Protein AF-A0A1B1UK72-F1 (afdb_monomer)

Foldseek 3Di:
DVVLVVVLVVLLVQLVVLCVCLVVDPDPVSNVVSVVVSVVSVVVSVVSVVVVVVVVVVVPDPDDDDPPPDDPDDDPDPDDDDD

pLDDT: mean 74.56, std 18.23, range [39.25, 92.88]

Organism: NCBI:txid1274631

Nearest PDB structures (foldseek):
  7s5k-assembly1_E  TM=9.891E-01  e=5.921E-01  Myxococcus xanthus
  7s5c-assembly1_F  TM=9.848E-01  e=7.195E-01  Myxococcus xanthus
  5n5f-assembly1_B  TM=9.573E-01  e=2.472E+00  Haliangium ochraceum
  3k6c-assembly1_A  TM=6.667E-01  e=2.034E+00  Nitrosomonas europaea
  8eup-assembly1_h  TM=3.591E-01  e=1.569E+00  Schizosaccharomyces pombe

Mean predicted aligned error: 13.8 Å

Secondary structure (DSSP, 8-state):
-HHHHHHHHHHHHHHHHHHHHHHH--SHHHHHHHHHHHHHHHHHHHHHHHHHHHHHHTTS-----------------------

Radius of gyration: 24.46 Å; Cα contacts (8 Å, |Δi|>4): 38; chains: 1; bounding box: 33×63×61 Å

Solvent-accessible surface area (backbone atoms only — not comparable to full-atom values): 5074 Å² total; per-residue (Å²): 115,71,61,61,55,51,49,44,52,48,40,52,50,53,24,52,51,30,43,52,50,23,73,68,41,87,48,68,69,61,19,53,52,25,45,53,50,23,54,51,34,51,52,52,39,52,49,52,50,50,51,51,53,52,50,59,62,61,76,72,55,99,71,76,93,74,84,86,82,79,80,97,72,86,86,85,74,88,83,83,79,92,131

Structure (mmCIF, N/CA/C/O backbone):
data_AF-A0A1B1UK72-F1
#
_entry.id   AF-A0A1B1UK72-F1
#
loop_
_atom_site.group_PDB
_atom_site.id
_atom_site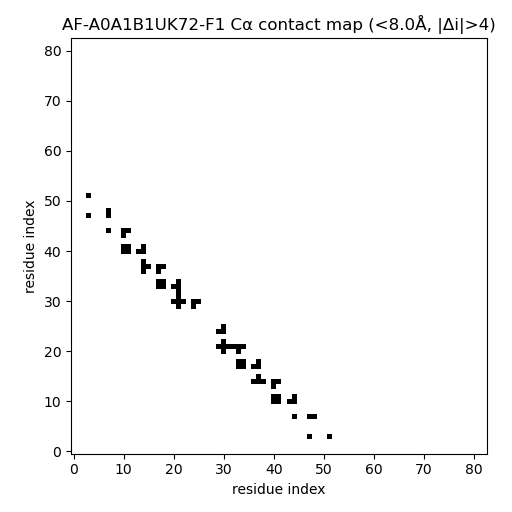.type_symbol
_atom_site.label_atom_id
_atom_site.label_alt_id
_atom_site.label_comp_id
_atom_site.label_asym_id
_atom_site.label_entity_id
_atom_site.label_seq_id
_atom_site.pdbx_PDB_ins_code
_atom_site.Cartn_x
_atom_site.Cartn_y
_atom_site.Cartn_z
_atom_site.occupancy
_atom_site.B_iso_or_equiv
_atom_site.auth_seq_id
_atom_site.auth_comp_id
_atom_site.auth_asym_id
_atom_site.auth_atom_id
_atom_site.pdbx_PDB_model_num
ATOM 1 N N . MET A 1 1 ? 11.423 6.027 -17.190 1.00 57.06 1 MET A N 1
ATOM 2 C CA . MET A 1 1 ? 11.620 4.870 -16.266 1.00 57.06 1 MET A CA 1
ATOM 3 C C . MET A 1 1 ? 11.706 5.295 -14.802 1.00 57.06 1 MET A C 1
ATOM 5 O O . MET A 1 1 ? 11.193 4.573 -13.955 1.00 57.06 1 MET A O 1
ATOM 9 N N . LYS A 1 2 ? 12.297 6.460 -14.479 1.00 66.81 2 LYS A N 1
ATOM 10 C CA . LYS A 1 2 ? 12.270 7.031 -13.114 1.00 66.81 2 LYS A CA 1
ATOM 11 C C . LYS A 1 2 ? 10.844 7.317 -12.619 1.00 66.81 2 LYS A C 1
ATOM 13 O O . LYS A 1 2 ? 10.587 7.278 -11.423 1.00 66.81 2 LYS A O 1
ATOM 18 N N . ASP A 1 3 ? 9.920 7.538 -13.546 1.00 78.62 3 ASP A N 1
ATOM 19 C CA . ASP A 1 3 ? 8.512 7.845 -13.289 1.00 78.62 3 ASP A CA 1
ATOM 20 C C . ASP A 1 3 ? 7.792 6.652 -12.653 1.00 78.62 3 ASP A C 1
ATOM 22 O O . ASP A 1 3 ? 7.178 6.798 -11.602 1.00 78.62 3 ASP A O 1
ATOM 26 N N . LEU A 1 4 ? 7.972 5.443 -13.201 1.00 78.00 4 LEU A N 1
ATOM 27 C CA . LEU A 1 4 ? 7.402 4.209 -12.640 1.00 78.00 4 LEU A CA 1
ATOM 28 C C . LEU A 1 4 ? 7.936 3.918 -11.233 1.00 78.00 4 LEU A C 1
ATOM 30 O O . LEU A 1 4 ? 7.169 3.558 -10.348 1.00 78.00 4 LEU A O 1
ATOM 34 N N . GLN A 1 5 ? 9.230 4.147 -10.992 1.00 80.56 5 GLN A N 1
ATOM 35 C CA . GLN A 1 5 ? 9.809 4.015 -9.650 1.00 80.56 5 GLN A CA 1
ATOM 36 C C . GLN A 1 5 ? 9.275 5.077 -8.677 1.00 80.56 5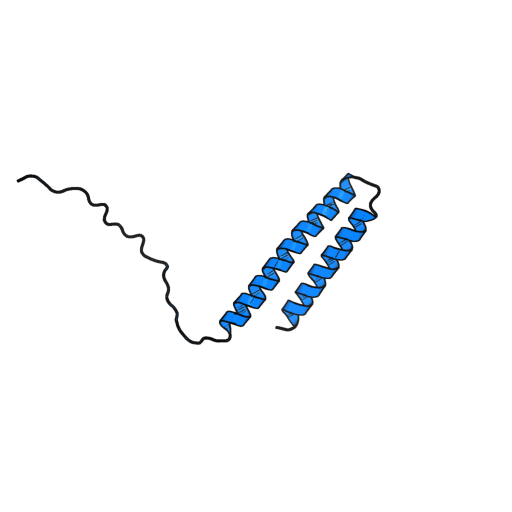 GLN A C 1
ATOM 38 O O . GLN A 1 5 ? 9.066 4.787 -7.500 1.00 80.56 5 GLN A O 1
ATOM 43 N N . LYS A 1 6 ? 9.035 6.306 -9.150 1.00 87.56 6 LYS A N 1
ATOM 44 C CA . LYS A 1 6 ? 8.420 7.376 -8.354 1.00 87.56 6 LYS A CA 1
ATOM 45 C C . LYS A 1 6 ? 6.979 7.024 -7.982 1.00 87.56 6 LYS A C 1
ATOM 47 O O . LYS A 1 6 ? 6.593 7.241 -6.838 1.00 87.56 6 LYS A O 1
ATOM 52 N N . HIS A 1 7 ? 6.212 6.452 -8.909 1.00 83.88 7 HIS A N 1
ATOM 53 C CA . HIS A 1 7 ? 4.858 5.969 -8.637 1.00 83.88 7 HIS A CA 1
ATOM 54 C C . HIS A 1 7 ? 4.859 4.792 -7.661 1.00 83.88 7 HIS A C 1
ATOM 56 O O . HIS A 1 7 ? 4.104 4.824 -6.701 1.00 83.88 7 HIS A O 1
ATOM 62 N N . LEU A 1 8 ? 5.764 3.823 -7.818 1.00 87.00 8 LEU A N 1
ATOM 63 C CA . LEU A 1 8 ? 5.922 2.707 -6.879 1.00 87.00 8 LEU A CA 1
ATOM 64 C C . LEU A 1 8 ? 6.189 3.214 -5.449 1.00 87.00 8 LEU A C 1
ATOM 66 O O . LEU A 1 8 ? 5.539 2.788 -4.499 1.00 87.00 8 LEU A O 1
ATOM 70 N N . LYS A 1 9 ? 7.108 4.177 -5.291 1.00 88.31 9 LYS A N 1
ATOM 71 C CA . LYS A 1 9 ? 7.379 4.793 -3.984 1.00 88.31 9 LYS A CA 1
ATOM 72 C C . LYS A 1 9 ? 6.130 5.434 -3.384 1.00 88.31 9 LYS A C 1
ATOM 74 O O . LYS A 1 9 ? 5.879 5.209 -2.210 1.00 88.31 9 LYS A O 1
ATOM 79 N N . LYS A 1 10 ? 5.340 6.157 -4.187 1.00 90.00 10 LYS A N 1
ATOM 80 C CA . LYS A 1 10 ? 4.059 6.718 -3.735 1.00 90.00 10 LYS A CA 1
ATOM 81 C C . LYS A 1 10 ? 3.088 5.629 -3.279 1.00 90.00 10 LYS A C 1
ATOM 83 O O . LYS A 1 10 ? 2.650 5.692 -2.146 1.00 90.00 10 LYS A O 1
ATOM 88 N N . LEU A 1 11 ? 2.863 4.583 -4.082 1.00 89.06 11 LEU A N 1
ATOM 89 C CA . LEU A 1 11 ? 1.972 3.479 -3.697 1.00 89.06 11 LEU A CA 1
ATOM 90 C C . LEU A 1 11 ? 2.393 2.806 -2.381 1.00 89.06 11 LEU A C 1
ATOM 92 O O . LEU A 1 11 ? 1.543 2.453 -1.570 1.00 89.06 11 LEU A O 1
ATOM 96 N N . ARG A 1 12 ? 3.701 2.627 -2.153 1.00 87.44 12 ARG A N 1
ATOM 97 C CA . ARG A 1 12 ? 4.208 2.069 -0.889 1.00 87.44 12 ARG A CA 1
ATOM 98 C C . ARG A 1 12 ? 4.016 3.022 0.289 1.00 87.44 12 ARG A C 1
ATOM 100 O O . ARG A 1 12 ? 3.723 2.555 1.385 1.00 87.44 12 ARG A O 1
ATOM 107 N N . THR A 1 13 ? 4.192 4.324 0.076 1.00 92.12 13 THR A N 1
ATOM 108 C CA . THR A 1 13 ? 3.905 5.341 1.094 1.00 92.12 13 THR A CA 1
ATOM 109 C C . THR A 1 13 ? 2.418 5.351 1.435 1.00 92.12 13 THR A C 1
ATOM 111 O O . THR A 1 13 ? 2.086 5.214 2.605 1.00 92.12 13 THR A O 1
ATOM 114 N N . ASP A 1 14 ? 1.539 5.374 0.434 1.00 88.62 14 ASP A N 1
ATOM 115 C CA . ASP A 1 14 ? 0.086 5.369 0.626 1.00 88.62 14 ASP A CA 1
ATOM 116 C C . ASP A 1 14 ? -0.378 4.095 1.366 1.00 88.62 14 ASP A C 1
ATOM 118 O O . ASP A 1 14 ? -1.234 4.156 2.248 1.00 88.62 14 ASP A O 1
ATOM 122 N N . ALA A 1 15 ? 0.229 2.935 1.073 1.00 90.19 15 ALA A N 1
ATOM 123 C CA . ALA A 1 15 ? -0.035 1.689 1.799 1.00 90.19 15 ALA A CA 1
ATOM 124 C C . ALA A 1 15 ? 0.411 1.760 3.270 1.00 90.19 15 ALA A C 1
ATOM 126 O O . ALA A 1 15 ? -0.305 1.303 4.160 1.00 90.19 15 ALA A O 1
ATOM 127 N N . ALA A 1 16 ? 1.583 2.342 3.542 1.00 90.25 16 ALA A N 1
ATOM 128 C CA . ALA A 1 16 ? 2.074 2.529 4.905 1.00 90.25 16 ALA A CA 1
ATOM 129 C C . ALA A 1 16 ? 1.199 3.514 5.697 1.00 90.25 16 ALA A C 1
ATOM 131 O O . ALA A 1 16 ? 0.915 3.273 6.868 1.00 90.25 16 ALA A O 1
ATOM 132 N N . GLU A 1 17 ? 0.727 4.582 5.054 1.00 90.75 17 GLU A N 1
ATOM 133 C CA . GLU A 1 17 ? -0.210 5.539 5.645 1.00 90.75 17 GLU A CA 1
ATOM 134 C C . GLU A 1 17 ? -1.561 4.884 5.953 1.00 90.75 17 GLU A C 1
ATOM 136 O O . GLU A 1 17 ? -2.061 5.021 7.068 1.00 90.75 17 GLU A O 1
ATOM 141 N N . CYS A 1 18 ? -2.118 4.095 5.026 1.00 89.56 18 CYS A N 1
ATOM 142 C CA . CYS A 1 18 ? -3.363 3.355 5.261 1.00 89.56 18 CYS A CA 1
ATOM 143 C C . CYS A 1 18 ? -3.239 2.378 6.438 1.00 89.56 18 CYS A C 1
ATOM 145 O O . CYS A 1 18 ? -4.158 2.289 7.252 1.00 89.56 18 CYS A O 1
ATOM 147 N N . LYS A 1 19 ? -2.089 1.708 6.584 1.00 90.19 19 LYS A N 1
ATOM 148 C CA . LYS A 1 19 ? -1.820 0.826 7.726 1.00 90.19 19 LYS A CA 1
ATOM 149 C C . LYS A 1 19 ? -1.757 1.592 9.053 1.00 90.19 19 LYS A C 1
ATOM 151 O O . LYS A 1 19 ? -2.323 1.163 10.053 1.00 90.19 19 LYS A O 1
ATOM 156 N N . LEU A 1 20 ? -1.100 2.752 9.073 1.00 90.81 20 LEU A N 1
ATOM 157 C CA . LEU A 1 20 ? -1.059 3.595 10.271 1.00 90.81 20 LEU A CA 1
ATOM 158 C C . LEU A 1 20 ? -2.460 4.073 10.661 1.00 90.81 20 LEU A C 1
ATOM 160 O O . LEU A 1 20 ? -2.803 4.077 11.841 1.00 90.81 20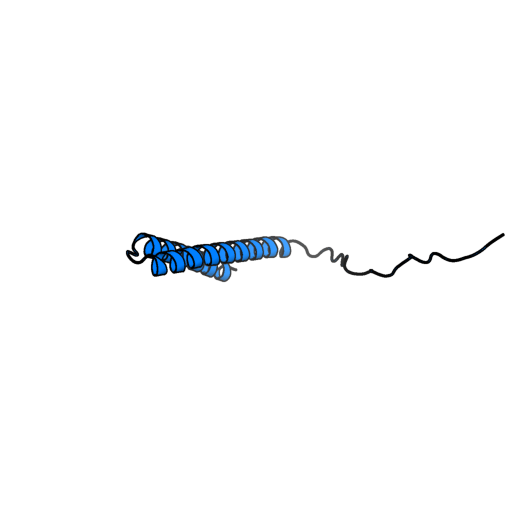 LEU A O 1
ATOM 164 N N . ILE A 1 21 ? -3.290 4.429 9.679 1.00 90.44 21 ILE A N 1
ATOM 165 C CA . ILE A 1 21 ? -4.677 4.825 9.929 1.00 90.44 21 ILE A CA 1
ATOM 166 C C . ILE A 1 21 ? -5.487 3.644 10.473 1.00 90.44 21 ILE A C 1
ATOM 168 O O . ILE A 1 21 ? -6.255 3.847 11.410 1.00 90.44 21 ILE A O 1
ATOM 172 N N . SER A 1 22 ? -5.309 2.418 9.960 1.00 88.62 22 SER A N 1
ATOM 173 C CA . SER A 1 22 ? -5.994 1.246 10.525 1.00 88.62 22 SER A CA 1
ATOM 174 C C . SER A 1 22 ? -5.582 0.979 11.973 1.00 88.62 22 SER A C 1
ATOM 176 O O . SER A 1 22 ? -6.437 0.672 12.799 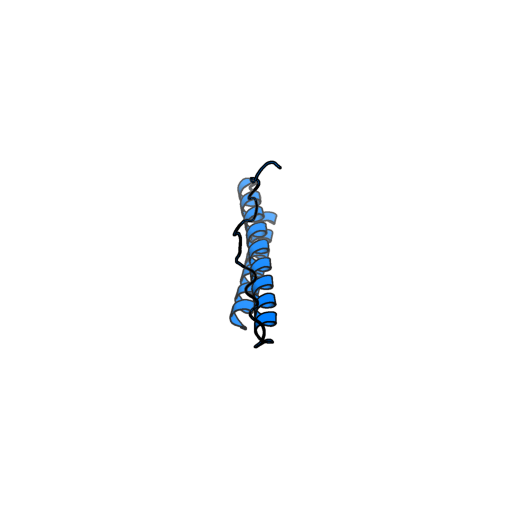1.00 88.62 22 SER A O 1
ATOM 178 N N . ASP A 1 23 ? -4.302 1.145 12.302 1.00 86.25 23 ASP A N 1
ATOM 179 C CA . ASP A 1 23 ? -3.783 0.889 13.650 1.00 86.25 23 ASP A CA 1
ATOM 180 C C . ASP A 1 23 ? -4.246 1.954 14.665 1.00 86.25 23 ASP A C 1
ATOM 182 O O . ASP A 1 23 ? -4.438 1.655 15.843 1.00 86.25 23 ASP A O 1
ATOM 186 N N . LEU A 1 24 ? -4.465 3.193 14.207 1.00 90.12 24 LEU A N 1
ATOM 187 C CA . LEU A 1 24 ? -4.977 4.306 15.016 1.00 90.12 24 LEU A CA 1
ATOM 188 C C . LEU A 1 24 ? -6.514 4.379 15.055 1.00 90.12 24 LEU A C 1
ATOM 190 O O . LEU A 1 24 ? -7.079 5.094 15.888 1.00 90.12 24 LEU A O 1
ATOM 194 N N . ALA A 1 25 ? -7.205 3.672 14.159 1.00 89.12 25 ALA A N 1
ATOM 195 C CA . ALA A 1 25 ? -8.658 3.675 14.093 1.00 89.12 25 ALA A CA 1
ATOM 196 C C . ALA A 1 25 ? -9.260 2.940 15.301 1.00 89.12 25 ALA A C 1
ATOM 198 O O . ALA A 1 25 ? -9.078 1.741 15.4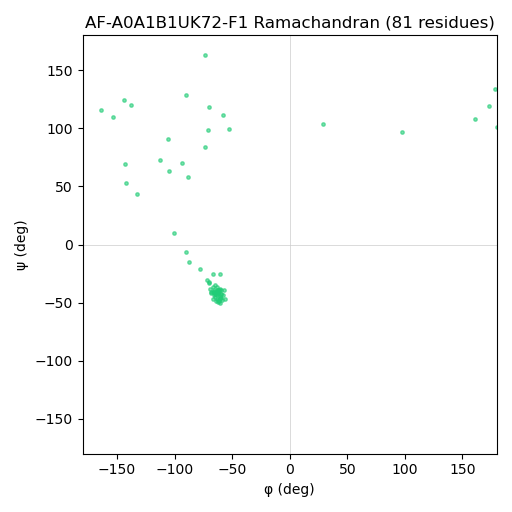95 1.00 89.12 25 ALA A O 1
ATOM 199 N N . THR A 1 26 ? -10.034 3.675 16.099 1.00 86.62 26 THR A N 1
ATOM 200 C CA . THR A 1 26 ? -10.796 3.142 17.243 1.00 86.62 26 THR A CA 1
ATOM 201 C C . THR A 1 26 ? -12.077 2.426 16.807 1.00 86.62 26 THR A C 1
ATOM 203 O O . THR A 1 26 ? -12.619 1.613 17.549 1.00 86.62 26 THR A O 1
ATOM 206 N N . ASP A 1 27 ? -12.557 2.736 15.603 1.00 90.00 27 ASP A N 1
ATOM 207 C CA . ASP A 1 27 ? -13.747 2.155 14.990 1.00 90.00 27 ASP A CA 1
ATOM 208 C C . ASP A 1 27 ? -13.380 0.911 14.165 1.00 90.00 27 ASP A C 1
ATOM 210 O O . ASP A 1 27 ? -12.470 0.947 13.328 1.00 90.00 27 ASP A O 1
ATOM 214 N N . LEU A 1 28 ? -14.089 -0.191 14.418 1.00 86.38 28 LEU A N 1
ATOM 215 C CA . LEU A 1 28 ? -13.793 -1.500 13.839 1.00 86.38 28 LEU A CA 1
ATOM 216 C C . LEU A 1 28 ? -14.012 -1.529 12.318 1.00 86.38 28 LEU A C 1
ATOM 218 O O . LEU A 1 28 ? -13.184 -2.085 11.598 1.00 86.38 28 LEU A O 1
ATOM 222 N N . GLU A 1 29 ? -15.079 -0.892 11.826 1.00 88.88 29 GLU A N 1
ATOM 223 C CA . GLU A 1 29 ? -15.419 -0.873 10.398 1.00 88.88 29 GLU A CA 1
ATOM 224 C C . GLU A 1 29 ? -14.390 -0.063 9.611 1.00 88.88 29 GLU A C 1
ATOM 226 O O . GLU A 1 29 ? -13.920 -0.480 8.547 1.00 88.88 29 GLU A O 1
ATOM 231 N N . LYS A 1 30 ? -13.967 1.080 10.164 1.00 86.00 30 LYS A N 1
ATOM 232 C CA . LYS A 1 30 ? -12.902 1.889 9.557 1.00 86.00 30 LYS A CA 1
ATOM 233 C C . LYS A 1 30 ? -11.583 1.129 9.526 1.00 86.00 30 LYS A C 1
ATOM 235 O O . LYS A 1 30 ? -10.905 1.144 8.499 1.00 86.00 30 LYS A O 1
ATOM 240 N N . ARG A 1 31 ? -11.227 0.437 10.612 1.00 89.88 31 ARG A N 1
ATOM 241 C CA . ARG A 1 31 ? -10.001 -0.366 10.670 1.00 89.88 31 ARG A CA 1
ATOM 242 C C . ARG A 1 31 ? -9.977 -1.443 9.589 1.00 89.88 31 ARG A C 1
ATOM 244 O O . ARG A 1 31 ? -8.976 -1.567 8.887 1.00 89.88 31 ARG A O 1
ATOM 251 N N . GLU A 1 32 ? -11.064 -2.193 9.431 1.00 90.38 32 GLU A N 1
ATOM 252 C CA . GLU A 1 32 ? -11.162 -3.235 8.403 1.00 90.38 32 GLU A CA 1
ATOM 253 C C . GLU A 1 32 ? -11.080 -2.662 6.986 1.00 90.38 32 GLU A C 1
ATOM 255 O O . GLU A 1 32 ? -10.406 -3.231 6.124 1.00 90.38 32 GLU A O 1
ATOM 260 N N . LEU A 1 33 ? -11.705 -1.510 6.738 1.00 91.94 33 LEU A N 1
ATOM 261 C CA . LEU A 1 33 ? -11.645 -0.850 5.437 1.00 91.94 33 LEU A CA 1
ATOM 262 C C . LEU A 1 33 ? -10.213 -0.425 5.075 1.00 91.94 33 LEU A C 1
ATOM 264 O O . LEU A 1 33 ? -9.750 -0.708 3.967 1.00 91.94 33 LEU A O 1
ATOM 268 N N . PHE A 1 34 ? -9.487 0.202 6.004 1.00 90.38 34 PHE A N 1
ATO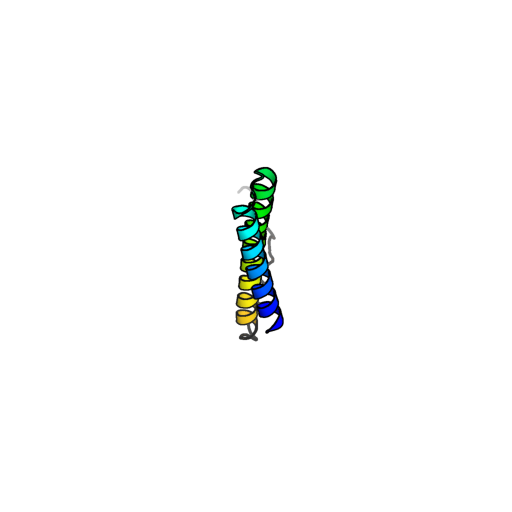M 269 C CA . PHE A 1 34 ? -8.097 0.614 5.775 1.00 90.38 34 PHE A CA 1
ATOM 270 C C . PHE A 1 34 ? -7.123 -0.570 5.703 1.00 90.38 34 PHE A C 1
ATOM 272 O O . PHE A 1 34 ? -6.176 -0.534 4.910 1.00 90.38 34 PHE A O 1
ATOM 279 N N . ALA A 1 35 ? -7.383 -1.653 6.441 1.00 89.69 35 ALA A N 1
ATOM 280 C CA . ALA A 1 35 ? -6.630 -2.897 6.308 1.00 89.69 35 ALA A CA 1
ATOM 281 C C . ALA A 1 35 ? -6.780 -3.487 4.893 1.00 89.69 35 ALA A C 1
ATOM 283 O O . ALA A 1 35 ? -5.783 -3.742 4.219 1.00 89.69 35 ALA A O 1
ATOM 284 N N . ARG A 1 36 ? -8.016 -3.584 4.380 1.00 91.75 36 ARG A N 1
ATOM 285 C CA . ARG A 1 36 ? -8.280 -4.059 3.009 1.00 91.75 36 ARG A CA 1
ATOM 286 C C . ARG A 1 36 ? -7.645 -3.167 1.942 1.00 91.75 36 ARG A C 1
ATOM 288 O O . ARG A 1 36 ? -7.132 -3.671 0.945 1.00 91.75 36 ARG A O 1
ATOM 295 N N . LEU A 1 37 ? -7.657 -1.847 2.135 1.00 92.88 37 LEU A N 1
ATOM 296 C CA . LEU A 1 37 ? -6.977 -0.914 1.229 1.00 92.88 37 LEU A CA 1
ATOM 297 C C . LEU A 1 37 ? -5.463 -1.134 1.212 1.00 92.88 37 LEU A C 1
ATOM 299 O O . LEU A 1 37 ? -4.859 -1.125 0.140 1.00 92.88 37 LEU A O 1
ATOM 303 N N . THR A 1 38 ? -4.862 -1.379 2.375 1.00 92.25 38 THR A N 1
ATOM 304 C CA . THR A 1 38 ? -3.430 -1.683 2.493 1.00 92.25 38 THR A CA 1
ATOM 305 C C . THR A 1 38 ? -3.069 -2.944 1.707 1.00 92.25 38 THR A C 1
ATOM 307 O O . THR A 1 38 ? -2.105 -2.935 0.937 1.00 92.25 38 THR A O 1
ATOM 310 N N . ASP A 1 39 ? -3.881 -3.998 1.824 1.00 92.06 39 ASP A N 1
ATOM 311 C CA . ASP A 1 39 ? -3.691 -5.241 1.070 1.00 92.06 39 ASP A CA 1
ATOM 312 C C . ASP A 1 39 ? -3.771 -5.001 -0.444 1.00 92.06 39 ASP A C 1
ATOM 314 O O . ASP A 1 39 ? -2.897 -5.435 -1.200 1.00 92.06 39 ASP A O 1
ATOM 318 N N . HIS A 1 40 ? -4.775 -4.250 -0.903 1.00 92.44 40 HIS A N 1
ATOM 319 C CA . HIS A 1 40 ? -4.927 -3.922 -2.321 1.00 92.44 40 HIS A CA 1
ATOM 320 C C . HIS A 1 40 ? -3.760 -3.085 -2.864 1.00 92.44 40 HIS A C 1
ATOM 322 O O . HIS A 1 40 ? -3.243 -3.377 -3.945 1.00 92.44 40 HIS A O 1
ATOM 328 N N . LEU A 1 41 ? -3.295 -2.083 -2.114 1.00 90.69 41 LEU A N 1
ATOM 329 C CA . LEU A 1 41 ? -2.148 -1.261 -2.509 1.00 90.69 41 LEU A CA 1
ATOM 330 C C . LEU A 1 41 ? -0.846 -2.075 -2.563 1.00 90.69 41 LEU A C 1
ATOM 332 O O . LEU A 1 41 ? -0.028 -1.860 -3.459 1.00 90.69 41 LEU A O 1
ATOM 336 N N . SER A 1 42 ? -0.674 -3.053 -1.669 1.00 89.25 42 SER A N 1
ATOM 337 C CA . SER A 1 42 ? 0.463 -3.983 -1.686 1.00 89.25 42 SER A CA 1
ATOM 338 C C . SER A 1 42 ? 0.471 -4.876 -2.936 1.00 89.25 42 SER A C 1
ATOM 340 O O . SER A 1 42 ? 1.512 -5.057 -3.583 1.00 89.25 42 SER A O 1
ATOM 342 N N . VAL A 1 43 ? -0.701 -5.380 -3.344 1.00 91.81 43 VAL A N 1
ATOM 343 C CA . VAL A 1 43 ? -0.854 -6.155 -4.588 1.00 91.81 43 VAL A CA 1
ATOM 344 C C . VAL A 1 43 ? -0.498 -5.302 -5.806 1.00 91.81 43 VAL A C 1
ATOM 346 O O . VAL A 1 43 ? 0.309 -5.731 -6.633 1.00 91.81 43 VAL A O 1
ATOM 349 N N . LEU A 1 44 ? -1.021 -4.076 -5.886 1.00 88.06 44 LEU A N 1
ATOM 350 C CA . LEU A 1 44 ? -0.724 -3.153 -6.986 1.00 88.06 44 LEU A CA 1
ATOM 351 C C . LEU A 1 44 ? 0.765 -2.782 -7.042 1.00 88.06 44 LEU A C 1
ATOM 353 O O . LEU A 1 44 ? 1.359 -2.783 -8.120 1.00 88.06 44 LEU A O 1
ATOM 357 N N . ALA A 1 45 ? 1.405 -2.523 -5.898 1.00 88.56 45 ALA A N 1
ATOM 358 C CA . ALA A 1 45 ? 2.845 -2.272 -5.842 1.00 88.56 45 ALA A CA 1
ATOM 359 C C . ALA A 1 45 ? 3.650 -3.471 -6.379 1.00 88.56 45 ALA A C 1
ATOM 361 O O . ALA A 1 45 ? 4.557 -3.294 -7.196 1.00 88.56 45 ALA A O 1
ATOM 362 N N . SER A 1 46 ? 3.252 -4.693 -6.010 1.00 88.12 46 SER A N 1
ATOM 363 C CA . SER A 1 46 ? 3.871 -5.933 -6.496 1.00 88.12 46 SER A CA 1
ATOM 364 C C . SER A 1 46 ? 3.706 -6.121 -8.010 1.00 88.12 46 SER A C 1
ATOM 366 O O . SER A 1 46 ? 4.606 -6.615 -8.690 1.00 88.12 46 SER A O 1
ATOM 368 N N . GLU A 1 47 ? 2.565 -5.731 -8.575 1.00 87.62 47 GLU A N 1
ATOM 369 C CA . GLU A 1 47 ? 2.338 -5.762 -10.024 1.00 87.62 47 GLU A CA 1
ATOM 370 C C . GLU A 1 47 ? 3.186 -4.734 -10.773 1.00 87.62 47 GLU A C 1
ATOM 372 O O . GLU A 1 47 ? 3.766 -5.059 -11.810 1.00 87.62 47 GLU A O 1
ATOM 377 N N . VAL A 1 48 ? 3.321 -3.521 -10.231 1.00 86.00 48 VAL A N 1
ATOM 378 C CA . VAL A 1 48 ? 4.192 -2.483 -10.798 1.00 86.00 48 VAL A CA 1
ATOM 379 C C . VAL A 1 48 ? 5.652 -2.937 -10.779 1.00 86.00 48 VAL A C 1
ATOM 381 O O . VAL A 1 48 ? 6.359 -2.764 -11.770 1.00 86.00 48 VAL A O 1
ATOM 384 N N . GLU A 1 49 ? 6.104 -3.580 -9.703 1.00 85.75 49 GLU A N 1
ATOM 385 C CA . GLU A 1 49 ? 7.436 -4.190 -9.625 1.00 85.75 49 GLU A CA 1
ATOM 386 C C . GLU A 1 49 ? 7.641 -5.267 -10.688 1.00 85.75 49 GLU A C 1
ATOM 388 O O . GLU A 1 49 ? 8.648 -5.248 -11.399 1.00 85.75 49 GLU A O 1
ATOM 393 N N . ARG A 1 50 ? 6.663 -6.165 -10.860 1.00 85.06 50 ARG A N 1
ATOM 394 C CA . ARG A 1 50 ? 6.692 -7.179 -11.922 1.00 85.06 50 ARG A CA 1
ATOM 395 C C . ARG A 1 50 ? 6.754 -6.548 -13.309 1.00 85.06 50 ARG A C 1
ATOM 397 O O . ARG A 1 50 ? 7.533 -7.006 -14.141 1.00 85.06 50 ARG A O 1
ATOM 404 N N . ALA A 1 51 ? 5.986 -5.491 -13.561 1.00 85.31 51 ALA A N 1
ATOM 405 C CA . ALA A 1 51 ? 6.005 -4.776 -14.832 1.00 85.31 51 ALA A CA 1
ATOM 406 C C . ALA A 1 51 ? 7.353 -4.083 -15.081 1.00 85.31 51 ALA A C 1
ATOM 408 O O . ALA A 1 51 ? 7.867 -4.143 -16.196 1.00 85.31 51 ALA A O 1
ATOM 409 N N . ILE A 1 52 ? 7.959 -3.472 -14.057 1.00 84.19 52 ILE A N 1
ATOM 410 C CA . ILE A 1 52 ? 9.298 -2.876 -14.155 1.00 84.19 52 ILE A CA 1
ATOM 411 C C . ILE A 1 52 ? 10.330 -3.961 -14.474 1.00 84.19 52 ILE A C 1
ATOM 413 O O . ILE A 1 52 ? 11.083 -3.797 -15.431 1.00 84.19 52 ILE A O 1
ATOM 417 N N . SER A 1 53 ? 10.329 -5.080 -13.746 1.0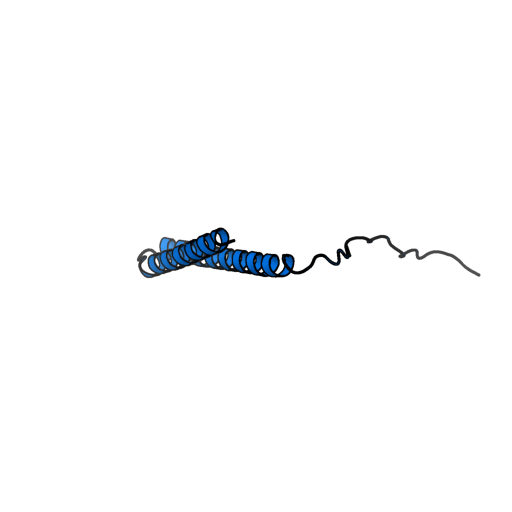0 80.88 53 SER A N 1
ATOM 418 C CA . SER A 1 53 ? 11.245 -6.202 -13.990 1.00 80.88 53 SER A CA 1
ATOM 419 C C . SER A 1 53 ? 11.060 -6.798 -15.383 1.00 80.88 53 SER A C 1
ATOM 421 O O . SER A 1 53 ? 12.037 -6.945 -16.109 1.00 80.88 53 SER A O 1
ATOM 423 N N . ALA A 1 54 ? 9.817 -7.037 -15.815 1.00 80.81 54 ALA A N 1
ATOM 424 C CA . ALA A 1 54 ? 9.523 -7.525 -17.159 1.00 80.81 54 ALA A CA 1
ATOM 425 C C . ALA A 1 54 ? 9.997 -6.543 -18.240 1.00 80.81 54 ALA A C 1
ATOM 427 O O . ALA A 1 54 ? 10.541 -6.964 -19.255 1.00 80.81 54 ALA A O 1
ATOM 428 N N . LYS A 1 55 ? 9.838 -5.229 -18.032 1.00 71.25 55 LYS A N 1
ATOM 429 C CA . LYS A 1 55 ? 10.327 -4.206 -18.969 1.00 71.25 55 LYS A CA 1
ATOM 430 C C . LYS A 1 55 ? 11.851 -4.095 -18.983 1.00 71.25 55 LYS A C 1
ATOM 432 O O . LYS A 1 55 ? 12.401 -3.844 -20.050 1.00 71.25 55 LYS A O 1
ATOM 437 N N . VAL A 1 56 ? 12.526 -4.322 -17.854 1.00 61.44 56 VAL A N 1
ATOM 438 C CA . VAL A 1 56 ? 13.993 -4.447 -17.798 1.00 61.44 56 VAL A CA 1
ATOM 439 C C . VAL A 1 56 ? 14.454 -5.664 -18.606 1.00 61.44 56 VAL A C 1
ATOM 441 O O . VAL A 1 56 ? 15.391 -5.540 -19.387 1.00 61.44 56 VAL A O 1
ATOM 444 N N . SER A 1 57 ? 13.745 -6.795 -18.526 1.00 52.16 57 SER A N 1
ATOM 445 C CA . SER A 1 57 ? 14.017 -7.977 -19.362 1.00 52.16 57 SER A CA 1
ATOM 446 C C . SER A 1 57 ? 13.740 -7.750 -20.855 1.00 52.16 57 SER A C 1
ATOM 448 O O . SER A 1 57 ? 14.320 -8.422 -21.694 1.00 52.16 57 SER A O 1
ATOM 450 N N . GLN A 1 58 ? 12.851 -6.814 -21.205 1.00 48.91 58 GLN A N 1
ATOM 451 C CA . GLN A 1 58 ? 12.456 -6.525 -22.593 1.00 48.91 58 GLN A CA 1
ATOM 452 C C . GLN A 1 58 ? 13.327 -5.455 -23.274 1.00 48.91 58 GLN A C 1
ATOM 454 O O . GLN A 1 58 ? 13.147 -5.197 -24.461 1.00 48.91 58 GLN A O 1
ATOM 459 N N . HIS A 1 59 ? 14.242 -4.801 -22.550 1.00 44.84 59 HIS A N 1
ATOM 460 C CA . HIS A 1 59 ? 15.178 -3.818 -23.124 1.00 44.84 59 HIS A CA 1
ATOM 461 C C . HIS A 1 59 ? 16.582 -4.380 -23.372 1.00 44.84 59 HIS A C 1
ATOM 463 O O . HIS A 1 59 ? 17.500 -3.635 -23.704 1.00 44.84 59 HIS A O 1
ATOM 469 N N . GLY A 1 60 ? 16.729 -5.696 -23.239 1.00 45.25 60 GLY A N 1
ATOM 470 C CA . GLY A 1 60 ? 17.928 -6.434 -23.594 1.00 45.25 60 GLY A CA 1
ATOM 471 C C . GLY A 1 60 ? 17.604 -7.677 -24.406 1.00 45.25 60 GLY A C 1
ATOM 472 O O . GLY A 1 60 ? 18.161 -8.712 -24.092 1.00 45.25 60 GLY A O 1
ATOM 473 N N . ASP A 1 61 ? 16.706 -7.611 -25.395 1.00 39.72 61 ASP A N 1
ATOM 474 C CA . ASP A 1 61 ? 16.826 -8.520 -26.540 1.00 39.72 61 ASP A CA 1
ATOM 475 C C . ASP A 1 61 ? 15.991 -8.076 -27.744 1.00 39.72 61 ASP A C 1
ATOM 477 O O . ASP A 1 61 ? 14.758 -8.041 -27.727 1.00 39.72 61 ASP A O 1
ATOM 481 N N . GLY A 1 62 ? 16.699 -7.754 -28.819 1.00 49.72 62 GLY A N 1
ATOM 482 C CA . GLY A 1 62 ? 16.171 -7.736 -30.169 1.00 49.72 62 GLY A CA 1
ATOM 483 C C . GLY A 1 62 ? 16.327 -9.111 -30.813 1.00 49.72 62 GLY A C 1
ATOM 484 O O . GLY A 1 62 ? 16.971 -9.193 -31.841 1.00 49.72 62 GLY A O 1
ATOM 485 N N . ALA A 1 63 ? 15.776 -10.170 -30.227 1.00 51.31 63 ALA A N 1
ATOM 486 C CA . ALA A 1 63 ? 15.609 -11.526 -30.772 1.00 51.31 63 ALA A CA 1
ATOM 487 C C . ALA A 1 63 ? 14.946 -12.323 -29.627 1.00 51.31 63 ALA A C 1
ATOM 489 O O . ALA A 1 63 ? 15.314 -12.165 -28.484 1.00 51.31 63 ALA A O 1
ATOM 490 N N . ILE A 1 64 ? 13.907 -13.139 -29.716 1.00 52.62 64 ILE A N 1
ATOM 491 C CA . ILE A 1 64 ? 13.270 -13.896 -30.772 1.00 52.62 64 ILE A CA 1
ATOM 492 C C . ILE A 1 64 ? 11.774 -13.846 -30.448 1.00 52.62 64 ILE A C 1
ATOM 494 O O . ILE A 1 64 ? 11.327 -14.240 -29.369 1.00 52.62 64 ILE A O 1
ATOM 498 N N . LYS A 1 65 ? 10.973 -13.370 -31.401 1.00 52.97 65 LYS A N 1
ATOM 499 C CA . LYS A 1 65 ? 9.532 -13.605 -31.393 1.00 52.97 65 LYS A CA 1
ATOM 500 C C . LYS A 1 65 ? 9.312 -15.080 -31.720 1.00 52.97 65 LYS A C 1
ATOM 502 O O . LYS A 1 65 ? 9.274 -15.428 -32.893 1.00 52.97 65 LYS A O 1
ATOM 507 N N . THR A 1 66 ? 9.094 -15.922 -30.717 1.00 47.12 66 THR A N 1
ATOM 508 C CA . THR A 1 66 ? 8.338 -17.158 -30.945 1.00 47.12 66 THR A CA 1
ATOM 509 C C . THR A 1 66 ? 6.966 -16.975 -30.333 1.00 47.12 66 THR A C 1
ATOM 511 O O . THR A 1 66 ? 6.716 -17.232 -29.158 1.00 47.12 66 THR A O 1
ATOM 514 N N . VAL A 1 67 ? 6.066 -16.483 -31.181 1.00 51.78 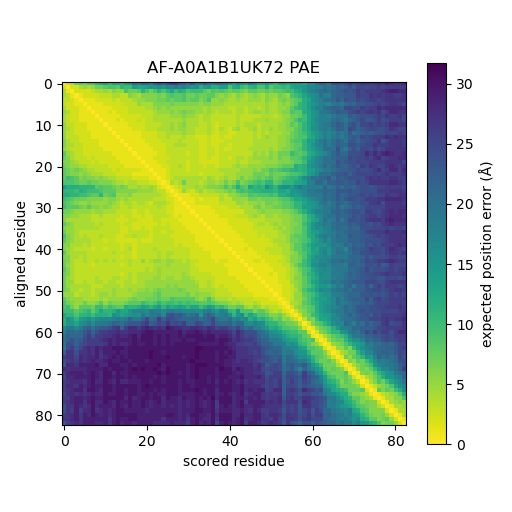67 VAL A N 1
ATOM 515 C CA . VAL A 1 67 ? 4.636 -16.737 -31.063 1.00 51.78 67 VAL A CA 1
ATOM 516 C C . VAL A 1 67 ? 4.460 -18.254 -30.986 1.00 51.78 67 VAL A C 1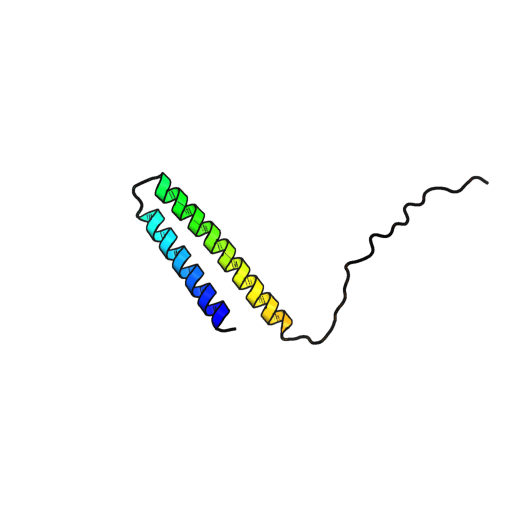
ATOM 518 O O . VAL A 1 67 ? 4.480 -18.945 -31.995 1.00 51.78 67 VAL A O 1
ATOM 521 N N . ALA A 1 68 ? 4.288 -18.774 -29.776 1.00 44.88 68 ALA A N 1
ATOM 522 C CA . ALA A 1 68 ? 3.663 -20.068 -29.537 1.00 44.88 68 ALA A CA 1
ATOM 523 C C . ALA A 1 68 ? 2.254 -19.809 -28.992 1.00 44.88 68 ALA A C 1
ATOM 525 O O . ALA A 1 68 ? 1.924 -20.099 -27.844 1.00 44.88 68 ALA A O 1
ATOM 526 N N . ARG A 1 69 ? 1.420 -19.168 -29.816 1.00 48.56 69 ARG A N 1
ATOM 527 C CA . ARG A 1 69 ? -0.017 -19.038 -29.562 1.00 48.56 69 ARG A CA 1
ATOM 528 C C . ARG A 1 69 ? -0.800 -19.134 -30.872 1.00 48.56 69 ARG A C 1
ATOM 530 O O . ARG A 1 69 ? -1.333 -18.144 -31.344 1.00 48.56 69 ARG A O 1
ATOM 537 N N . CYS A 1 70 ? -0.798 -20.335 -31.446 1.00 39.25 70 CYS A N 1
ATOM 538 C CA . CYS A 1 70 ? -1.844 -21.008 -32.239 1.00 39.25 70 CYS A CA 1
ATOM 539 C C . CYS A 1 70 ? -1.168 -22.294 -32.757 1.00 39.25 70 CYS A C 1
ATOM 541 O O . CYS A 1 70 ? -0.098 -22.207 -33.339 1.00 39.25 70 CYS A O 1
ATOM 543 N N . SER A 1 71 ? -1.615 -23.508 -32.447 1.00 44.34 71 SER A N 1
ATOM 544 C CA . SER A 1 71 ? -2.801 -24.066 -33.083 1.00 44.34 71 SER A CA 1
ATOM 545 C C . SER A 1 71 ? -3.488 -25.089 -32.192 1.00 44.34 71 SER A C 1
ATOM 547 O O . SER A 1 71 ? -3.056 -26.223 -32.018 1.00 44.34 71 SER A O 1
ATOM 549 N N . ARG A 1 72 ? -4.648 -24.663 -31.708 1.00 53.72 72 ARG A N 1
ATOM 550 C CA . ARG A 1 72 ? -5.811 -25.513 -31.518 1.00 53.72 72 ARG A CA 1
ATOM 551 C C . ARG A 1 72 ? -6.374 -25.794 -32.919 1.00 53.72 72 ARG A C 1
ATOM 553 O O . ARG A 1 72 ? -7.242 -25.060 -33.365 1.00 53.72 72 ARG A O 1
ATOM 560 N N . ILE A 1 73 ? -5.841 -26.787 -33.633 1.00 52.00 73 ILE A N 1
ATOM 561 C CA . ILE A 1 73 ? -6.502 -27.414 -34.792 1.00 52.00 73 ILE A CA 1
ATOM 562 C C . ILE A 1 73 ? -6.268 -28.916 -34.651 1.00 52.00 73 ILE A C 1
ATOM 564 O O . ILE A 1 73 ? -5.138 -29.366 -34.488 1.00 52.00 73 ILE A O 1
ATOM 568 N N . GLY A 1 74 ? -7.374 -29.647 -34.554 1.00 51.72 74 GLY A N 1
ATOM 569 C CA . GLY A 1 74 ? -7.425 -31.001 -34.031 1.00 51.72 74 GLY A CA 1
ATOM 570 C C . GLY A 1 74 ? -6.850 -32.086 -34.936 1.00 51.72 74 GLY A C 1
ATOM 571 O O . GLY A 1 74 ? -6.729 -31.940 -36.146 1.00 51.72 74 GLY A O 1
ATOM 572 N N . SER A 1 75 ? -6.589 -33.227 -34.311 1.00 48.84 75 SER A N 1
ATOM 573 C CA . SER A 1 75 ? -6.581 -34.539 -34.963 1.00 48.84 75 SER A CA 1
ATOM 574 C C . SER A 1 75 ? -7.170 -35.581 -34.009 1.00 48.84 75 SER A C 1
ATOM 576 O O . SER A 1 75 ? -6.594 -36.621 -33.724 1.00 48.84 75 SER A O 1
ATOM 578 N N . GLY A 1 76 ? -8.366 -35.281 -33.502 1.00 55.59 76 GLY A N 1
ATOM 579 C CA . GLY A 1 76 ? -9.303 -36.295 -33.032 1.00 55.59 76 GLY A CA 1
ATOM 580 C C . GLY A 1 76 ? -10.247 -36.643 -34.176 1.00 55.59 76 GLY A C 1
ATOM 581 O O . GLY A 1 76 ? -11.401 -36.238 -34.148 1.00 55.59 76 GLY A O 1
ATOM 582 N N . PHE A 1 77 ? -9.741 -37.316 -35.211 1.00 47.22 77 PHE A N 1
ATOM 583 C CA . PHE A 1 77 ? -10.583 -37.943 -36.230 1.00 47.22 77 PHE A CA 1
ATOM 584 C C . PHE A 1 77 ? -10.434 -39.459 -36.099 1.00 47.22 77 PHE A C 1
ATOM 586 O O . PHE A 1 77 ? -9.769 -40.140 -36.871 1.00 47.22 77 PHE A O 1
ATOM 593 N N . THR A 1 78 ? -11.041 -39.984 -35.039 1.00 57.94 78 THR A N 1
ATOM 594 C CA . THR A 1 78 ? -11.586 -41.338 -35.038 1.00 57.94 78 THR A CA 1
ATOM 595 C C . THR A 1 78 ? -12.603 -41.426 -36.172 1.00 57.94 78 THR A C 1
ATOM 597 O O . THR A 1 78 ? -13.626 -40.754 -36.083 1.00 57.94 78 THR A O 1
ATOM 600 N N . THR A 1 79 ? -12.313 -42.185 -37.232 1.00 54.34 79 THR A N 1
ATOM 601 C CA . THR A 1 79 ? -13.249 -43.014 -38.033 1.00 54.34 79 THR A CA 1
ATOM 602 C C . THR A 1 79 ? -12.649 -43.350 -39.404 1.00 54.34 79 THR A C 1
ATOM 604 O O . THR A 1 79 ? -12.569 -42.495 -40.275 1.00 54.34 79 THR A O 1
ATOM 607 N N . ALA A 1 80 ? -12.254 -44.611 -39.588 1.00 48.72 80 ALA A N 1
ATOM 608 C CA . ALA A 1 80 ? -12.301 -45.387 -40.837 1.00 48.72 80 ALA A CA 1
ATOM 609 C C . ALA A 1 80 ? -11.720 -46.774 -40.495 1.00 48.72 80 ALA A C 1
ATOM 611 O O . ALA A 1 80 ? -10.559 -46.880 -40.125 1.00 48.72 80 ALA A O 1
ATOM 612 N N . ALA A 1 81 ? -12.547 -47.797 -40.299 1.00 56.03 81 ALA A N 1
ATOM 613 C CA . ALA A 1 81 ? -13.170 -48.608 -41.348 1.00 56.03 81 ALA A CA 1
ATOM 614 C C . ALA A 1 81 ? -12.364 -49.902 -41.567 1.00 56.03 81 ALA A C 1
ATOM 616 O O . ALA A 1 81 ? -11.342 -49.909 -42.236 1.00 56.03 81 ALA A O 1
ATOM 617 N N . LEU A 1 82 ? -12.850 -50.966 -40.921 1.00 54.88 82 LEU A N 1
ATOM 618 C CA . LEU A 1 82 ? -13.141 -52.272 -41.515 1.00 54.88 82 LEU A CA 1
ATOM 619 C C . LEU A 1 82 ? -12.298 -52.683 -42.740 1.00 54.88 82 LEU A C 1
ATOM 621 O O . LEU A 1 82 ? -12.612 -52.264 -43.852 1.00 54.88 82 LEU A O 1
ATOM 625 N N . MET A 1 83 ? -11.329 -53.578 -42.531 1.00 56.31 83 MET A N 1
ATOM 626 C CA . MET A 1 83 ? -11.049 -54.756 -43.371 1.00 56.31 83 MET A CA 1
ATOM 627 C C . MET A 1 83 ? -9.990 -55.642 -42.719 1.00 56.31 83 MET A C 1
ATOM 629 O O . MET A 1 83 ? -9.006 -55.084 -42.186 1.00 56.31 83 MET A O 1
#

Sequence (83 aa):
MKDLQKHLKKLRTDAAECKLISDLATDLEKRELFARLTDHLSVLASEVERAISAKVSQHGDGAIKTVARCSRIGSGFTTAALM